Protein AF-A0A2N2F950-F1 (afdb_monomer)

pLDDT: mean 93.2, std 7.3, range [54.34, 98.0]

Radius of gyration: 12.35 Å; Cα contacts (8 Å, |Δi|>4): 77; chains: 1; bounding box: 30×25×31 Å

Mean predicted aligned error: 3.31 Å

Secondary structure (DSSP, 8-state):
--EEEEESTTTTS-HHHHHHHHHHHHHHHHHH--EEEEE-S-HHHHTTSSEEEEEETTEEEEEEE----

Structure (mmCIF, N/CA/C/O backbone):
data_AF-A0A2N2F950-F1
#
_entry.id   AF-A0A2N2F950-F1
#
loop_
_atom_site.group_PDB
_atom_site.id
_atom_site.type_symbol
_atom_site.label_atom_id
_atom_site.label_alt_id
_atom_site.label_comp_id
_atom_site.label_asym_id
_atom_site.label_entity_id
_atom_site.label_seq_id
_atom_site.pdbx_PDB_ins_code
_atom_site.Cartn_x
_atom_site.Cartn_y
_atom_site.Cartn_z
_atom_site.occupancy
_atom_site.B_iso_or_equiv
_atom_site.auth_seq_id
_atom_site.auth_comp_id
_atom_site.auth_asym_id
_atom_site.auth_atom_id
_atom_site.pdbx_PDB_model_num
ATOM 1 N N . ALA A 1 1 ? -18.204 7.627 0.033 1.00 64.25 1 ALA A N 1
ATOM 2 C CA . ALA A 1 1 ? -17.099 7.959 0.956 1.00 64.25 1 ALA A CA 1
ATOM 3 C C . ALA A 1 1 ? -16.041 8.748 0.184 1.00 64.25 1 ALA A C 1
ATOM 5 O O . ALA A 1 1 ? -16.023 8.617 -1.038 1.00 64.25 1 ALA A O 1
ATOM 6 N N . PRO A 1 2 ? -15.219 9.587 0.836 1.00 88.69 2 PRO A N 1
ATOM 7 C CA . PRO A 1 2 ? -14.115 10.282 0.173 1.00 88.69 2 PRO A CA 1
ATOM 8 C C . PRO A 1 2 ? -13.068 9.295 -0.374 1.00 88.69 2 PRO A C 1
ATOM 10 O O . PRO A 1 2 ? -12.923 8.184 0.146 1.00 88.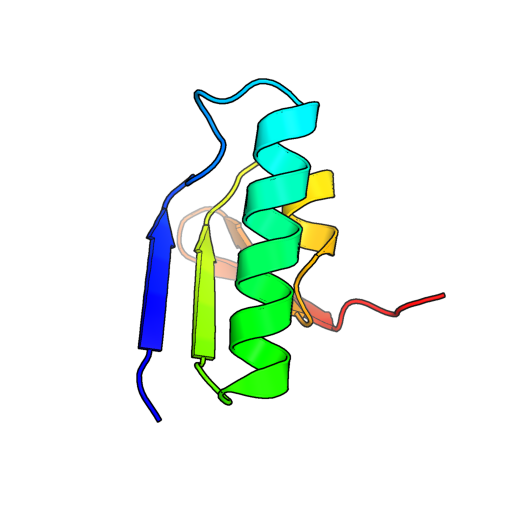69 2 PRO A O 1
ATOM 13 N N . ILE A 1 3 ? -12.350 9.717 -1.418 1.00 95.38 3 ILE A N 1
ATOM 14 C CA . ILE A 1 3 ? -11.230 8.986 -2.026 1.00 95.38 3 ILE A CA 1
ATOM 15 C C . ILE A 1 3 ? -9.954 9.796 -1.788 1.00 95.38 3 ILE A C 1
ATOM 17 O O . IL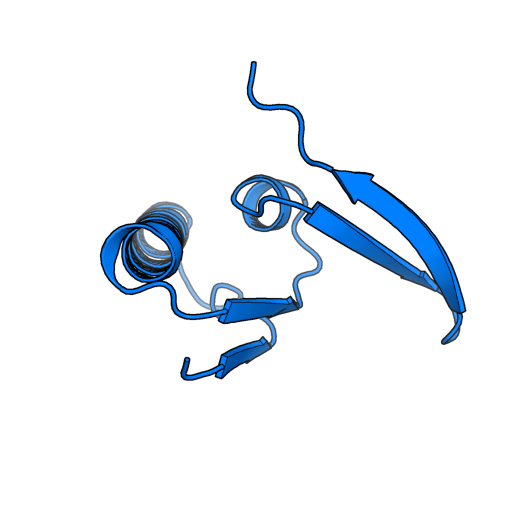E A 1 3 ? -9.935 10.998 -2.049 1.00 95.38 3 ILE A O 1
ATOM 21 N N . LEU A 1 4 ? -8.899 9.136 -1.313 1.00 94.81 4 LEU A N 1
ATOM 22 C CA . LEU A 1 4 ? -7.548 9.679 -1.206 1.00 94.81 4 LEU A CA 1
ATOM 23 C C . LEU A 1 4 ? -6.659 8.988 -2.242 1.00 94.81 4 LEU A C 1
ATOM 25 O O . LEU A 1 4 ? -6.566 7.762 -2.249 1.00 94.81 4 LEU A O 1
ATOM 29 N N . MET A 1 5 ? -6.008 9.765 -3.101 1.00 95.62 5 MET A N 1
ATOM 30 C CA . MET A 1 5 ? -5.027 9.264 -4.065 1.00 95.62 5 MET A CA 1
ATOM 31 C C . MET A 1 5 ? -3.651 9.797 -3.675 1.00 95.62 5 MET A C 1
ATOM 33 O O . MET A 1 5 ? -3.502 11.004 -3.490 1.00 95.62 5 MET A O 1
ATOM 37 N N . ALA A 1 6 ? -2.676 8.908 -3.521 1.00 93.31 6 ALA A N 1
ATOM 38 C CA . ALA A 1 6 ? -1.317 9.248 -3.124 1.00 93.31 6 ALA A CA 1
ATOM 39 C C . ALA A 1 6 ? -0.315 8.614 -4.095 1.00 93.31 6 ALA A C 1
ATOM 41 O O . ALA A 1 6 ? -0.320 7.397 -4.281 1.00 93.31 6 ALA A O 1
ATOM 42 N N . ASP A 1 7 ? 0.526 9.445 -4.705 1.00 94.62 7 ASP A N 1
ATOM 43 C CA . ASP A 1 7 ? 1.581 9.020 -5.624 1.00 94.62 7 ASP A CA 1
ATOM 44 C C . ASP A 1 7 ? 2.928 9.082 -4.899 1.00 94.62 7 ASP A C 1
ATOM 46 O O . ASP A 1 7 ? 3.337 10.155 -4.458 1.00 94.62 7 ASP A O 1
ATOM 50 N N . GLU A 1 8 ? 3.539 7.920 -4.671 1.00 93.75 8 GLU A N 1
ATOM 51 C CA . GLU A 1 8 ? 4.795 7.732 -3.930 1.00 93.75 8 GLU A CA 1
ATOM 52 C C . GLU A 1 8 ? 4.921 8.558 -2.624 1.00 93.75 8 GLU A C 1
ATOM 54 O O . GLU A 1 8 ? 5.922 9.245 -2.406 1.00 93.75 8 GLU A O 1
ATOM 59 N N . PRO A 1 9 ? 3.945 8.503 -1.692 1.00 90.94 9 PRO A N 1
ATOM 60 C CA . PRO A 1 9 ? 3.890 9.412 -0.541 1.00 90.94 9 PRO A CA 1
ATOM 61 C C . PRO A 1 9 ? 5.023 9.225 0.476 1.00 90.94 9 PRO A C 1
ATOM 63 O O . PRO A 1 9 ? 5.183 10.063 1.362 1.00 90.94 9 PRO A O 1
ATOM 66 N N . THR A 1 10 ? 5.785 8.134 0.379 1.00 92.88 10 THR A N 1
ATOM 67 C CA . THR A 1 10 ? 6.877 7.783 1.295 1.00 92.88 10 THR A CA 1
ATOM 68 C C . THR A 1 10 ? 8.269 7.899 0.677 1.00 92.88 10 THR A C 1
ATOM 70 O O . THR A 1 10 ? 9.245 7.738 1.400 1.00 92.88 10 THR A O 1
ATOM 73 N N . GLY A 1 11 ? 8.400 8.228 -0.616 1.00 89.06 11 GLY A N 1
ATOM 74 C CA . GLY A 1 11 ? 9.678 8.119 -1.341 1.00 89.06 11 GLY A CA 1
ATOM 75 C C . GLY A 1 11 ? 10.821 9.008 -0.822 1.00 89.06 11 GLY A C 1
ATOM 76 O O . GLY A 1 11 ? 11.987 8.711 -1.061 1.00 89.06 11 GLY A O 1
ATOM 77 N N . ASN A 1 12 ? 10.505 10.078 -0.082 1.00 90.62 12 ASN A N 1
ATOM 78 C CA . ASN A 1 12 ? 11.486 11.003 0.513 1.00 90.62 12 ASN A CA 1
ATOM 79 C C . ASN A 1 12 ? 11.603 10.883 2.044 1.00 90.62 12 ASN A C 1
ATOM 81 O O . ASN A 1 12 ? 12.205 11.748 2.683 1.00 90.62 12 ASN A O 1
ATOM 85 N N . LEU A 1 13 ? 10.984 9.867 2.645 1.00 92.25 13 LEU A N 1
ATO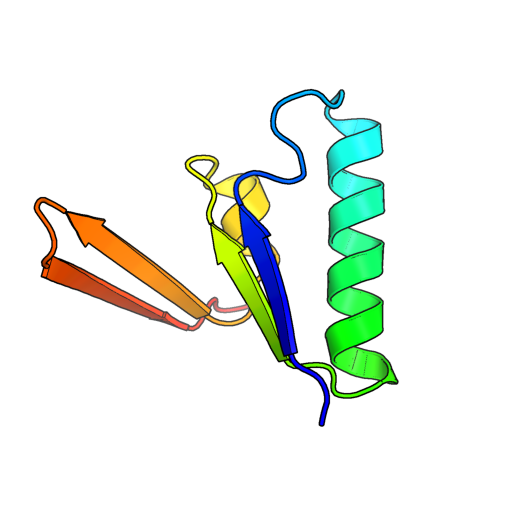M 86 C CA . LEU A 1 13 ? 10.953 9.672 4.091 1.00 92.25 13 LEU A CA 1
ATOM 87 C C . LEU A 1 13 ? 11.912 8.554 4.509 1.00 92.25 13 LEU A C 1
ATOM 89 O O . LEU A 1 13 ? 12.188 7.624 3.754 1.00 92.25 13 LEU A O 1
ATOM 93 N N . ASP A 1 14 ? 12.425 8.641 5.735 1.00 93.75 14 ASP A N 1
ATOM 94 C CA . ASP A 1 14 ? 13.157 7.529 6.331 1.00 93.75 14 ASP A CA 1
ATOM 95 C C . ASP A 1 14 ? 12.207 6.362 6.644 1.00 93.75 14 ASP A C 1
ATOM 97 O O . ASP A 1 14 ? 11.004 6.547 6.836 1.00 93.75 14 ASP A O 1
ATOM 101 N N . THR A 1 15 ? 12.756 5.150 6.750 1.00 91.38 15 THR A N 1
ATOM 102 C CA . THR A 1 15 ? 11.979 3.917 6.940 1.00 91.38 15 THR A CA 1
ATOM 103 C C . THR A 1 15 ? 10.988 3.989 8.102 1.00 91.38 15 THR A C 1
ATOM 105 O O . THR A 1 15 ? 9.874 3.481 7.982 1.00 91.38 15 THR A O 1
ATOM 108 N N . LYS A 1 16 ? 11.359 4.617 9.226 1.00 94.25 16 LYS A N 1
ATOM 109 C CA . LYS A 1 16 ? 10.479 4.696 10.396 1.00 94.25 16 LYS A CA 1
ATOM 110 C C . LYS A 1 16 ? 9.296 5.614 10.100 1.00 94.25 16 LYS A C 1
ATOM 112 O O . LYS A 1 16 ? 8.152 5.217 10.311 1.00 94.25 16 LYS A O 1
ATOM 117 N N . THR A 1 17 ? 9.569 6.803 9.574 1.00 94.75 17 THR A N 1
ATOM 118 C CA . THR A 1 17 ? 8.523 7.772 9.231 1.00 94.75 17 THR A CA 1
ATOM 119 C C . THR A 1 17 ? 7.596 7.229 8.137 1.00 94.75 17 THR A C 1
ATOM 121 O O . THR A 1 17 ? 6.380 7.391 8.228 1.00 94.75 17 THR A O 1
ATOM 124 N N . SER A 1 18 ? 8.128 6.507 7.145 1.00 94.12 18 SER A N 1
ATOM 125 C CA . SER A 1 18 ? 7.324 5.841 6.111 1.00 94.12 18 SER A CA 1
ATOM 126 C C . SER A 1 18 ? 6.324 4.843 6.700 1.00 94.12 18 SER A C 1
ATOM 128 O O . SER A 1 18 ? 5.154 4.850 6.316 1.00 94.12 18 SER A O 1
ATOM 130 N N . ILE A 1 19 ? 6.744 4.026 7.673 1.00 94.81 19 ILE A N 1
ATOM 131 C CA . ILE A 1 19 ? 5.854 3.073 8.354 1.00 94.81 19 ILE A CA 1
ATOM 132 C C . ILE A 1 19 ? 4.751 3.807 9.125 1.00 94.81 19 ILE A C 1
ATOM 134 O O . ILE A 1 19 ? 3.582 3.450 8.990 1.00 94.81 19 ILE A O 1
ATOM 138 N N . GLU A 1 20 ? 5.087 4.859 9.875 1.00 96.00 20 GLU A N 1
ATOM 139 C CA . GLU A 1 20 ? 4.101 5.649 10.630 1.00 96.00 20 GLU A CA 1
ATOM 140 C C . GLU A 1 20 ? 3.031 6.266 9.706 1.00 96.00 20 GLU A C 1
ATOM 142 O O . GLU A 1 20 ? 1.833 6.230 10.012 1.00 96.00 20 GLU A O 1
ATOM 147 N N . ILE A 1 21 ? 3.437 6.776 8.536 1.00 95.19 21 ILE A N 1
ATOM 148 C CA . ILE A 1 21 ? 2.510 7.278 7.511 1.00 95.19 21 ILE A CA 1
ATOM 149 C C . ILE A 1 21 ? 1.604 6.158 6.995 1.00 95.19 21 ILE A C 1
ATOM 151 O O . ILE A 1 21 ? 0.385 6.337 6.910 1.00 95.19 21 ILE A O 1
ATOM 155 N N . MET A 1 22 ? 2.163 4.990 6.682 1.00 95.69 22 MET A N 1
ATOM 156 C CA . MET A 1 22 ? 1.380 3.861 6.184 1.00 95.69 22 MET A CA 1
ATOM 157 C C . MET A 1 22 ? 0.376 3.341 7.216 1.00 95.69 22 MET A C 1
ATOM 159 O O . MET A 1 22 ? -0.778 3.068 6.872 1.00 95.69 22 MET A O 1
ATOM 163 N N . GLU A 1 23 ? 0.753 3.278 8.492 1.00 95.62 23 GLU A N 1
ATOM 164 C CA . GLU A 1 23 ? -0.157 2.928 9.584 1.00 95.62 23 GLU A CA 1
ATOM 165 C C . GLU A 1 23 ? -1.314 3.926 9.716 1.00 95.62 23 GLU A C 1
ATOM 167 O O . GLU A 1 23 ? -2.469 3.520 9.897 1.00 95.62 23 GLU A O 1
ATOM 172 N N . LEU A 1 24 ? -1.037 5.225 9.565 1.00 95.31 24 LEU A N 1
ATOM 173 C CA . LEU A 1 24 ? -2.062 6.266 9.572 1.00 95.31 24 LEU A CA 1
ATOM 174 C C . LEU A 1 24 ? -3.052 6.094 8.412 1.00 95.31 24 LEU A C 1
ATOM 176 O O . LEU A 1 24 ? -4.265 6.162 8.626 1.00 95.31 24 LEU A O 1
ATOM 180 N N . LEU A 1 25 ? -2.559 5.833 7.198 1.00 95.25 25 LEU A N 1
ATOM 181 C CA . LEU A 1 25 ? -3.402 5.593 6.024 1.00 95.25 25 LEU A CA 1
ATOM 182 C C . LEU A 1 25 ? -4.274 4.344 6.207 1.00 95.25 25 LEU A C 1
ATOM 184 O O . LEU A 1 25 ? -5.482 4.384 5.967 1.00 95.25 25 LEU A O 1
ATOM 188 N N . VAL A 1 26 ? -3.703 3.246 6.707 1.00 94.88 26 VAL A N 1
ATOM 189 C CA . VAL A 1 26 ? -4.458 2.021 7.014 1.00 94.88 26 VAL A CA 1
ATOM 190 C C . VAL A 1 26 ? -5.544 2.290 8.055 1.00 94.88 26 VAL A C 1
ATOM 192 O O . VAL A 1 26 ? -6.681 1.834 7.895 1.00 94.88 26 VAL A O 1
ATOM 195 N N . LYS A 1 27 ? -5.225 3.057 9.102 1.00 95.56 27 LYS A N 1
ATOM 196 C CA . LYS A 1 27 ? -6.190 3.455 10.130 1.00 95.56 27 LYS A CA 1
ATOM 197 C C . LYS A 1 27 ? -7.320 4.296 9.540 1.00 95.56 27 LYS A C 1
ATOM 199 O O . LYS A 1 27 ? -8.480 4.009 9.810 1.00 95.56 27 LYS A O 1
ATOM 204 N N . LEU A 1 28 ? -7.009 5.269 8.686 1.00 94.44 28 LEU A N 1
ATOM 205 C CA . LEU A 1 28 ? -8.008 6.094 8.004 1.00 94.44 28 LEU A CA 1
ATOM 206 C C . LEU A 1 28 ? -8.935 5.251 7.113 1.00 94.44 28 LEU A C 1
ATOM 208 O O . LEU A 1 28 ? -10.155 5.423 7.151 1.00 94.44 28 LEU A O 1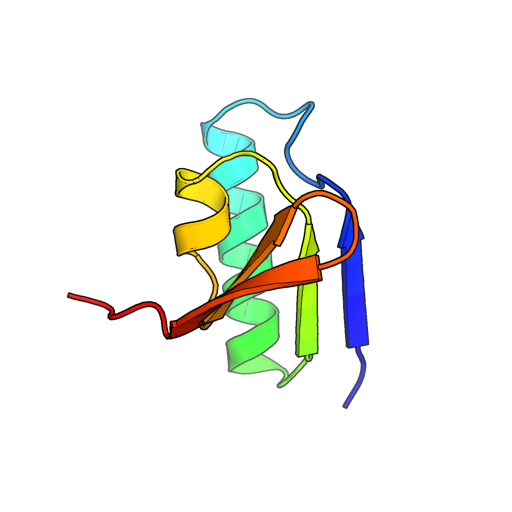
ATOM 212 N N . ASN A 1 29 ? -8.378 4.307 6.345 1.00 94.88 29 ASN A N 1
ATOM 213 C CA . ASN A 1 29 ? -9.171 3.383 5.530 1.00 94.88 29 ASN A CA 1
ATOM 214 C C . ASN A 1 29 ? -10.116 2.529 6.384 1.00 94.88 29 ASN A C 1
ATOM 216 O O . ASN A 1 29 ? -11.272 2.331 6.011 1.00 94.88 29 ASN A O 1
ATOM 220 N N . ARG A 1 30 ? -9.626 2.011 7.514 1.00 93.81 30 ARG A N 1
ATOM 221 C CA . ARG A 1 30 ? -10.390 1.121 8.393 1.00 93.81 30 ARG A CA 1
ATOM 222 C C . ARG A 1 30 ? -11.453 1.863 9.200 1.00 93.81 30 ARG A C 1
ATOM 224 O O . ARG A 1 30 ? -12.588 1.404 9.249 1.00 93.81 30 ARG A O 1
ATOM 231 N N . ASP A 1 31 ? -11.084 2.974 9.824 1.00 95.44 31 ASP A N 1
ATOM 232 C CA . ASP A 1 31 ? -11.903 3.635 10.839 1.00 95.44 31 ASP A CA 1
ATOM 233 C C . ASP A 1 31 ? -12.886 4.638 10.204 1.00 95.44 31 ASP A C 1
ATOM 235 O O . ASP A 1 31 ? -13.995 4.816 10.702 1.00 95.44 31 ASP A O 1
ATOM 239 N N . SER A 1 32 ? -12.510 5.286 9.092 1.00 93.31 32 SER A N 1
ATOM 240 C CA . SER A 1 32 ? -13.347 6.286 8.401 1.00 93.31 32 SER A CA 1
ATOM 241 C C . SER A 1 32 ? -13.969 5.785 7.094 1.00 93.31 32 SER A C 1
ATOM 243 O O . SER A 1 32 ? -14.760 6.499 6.480 1.00 93.31 32 SER A O 1
ATOM 245 N N . GLY A 1 33 ? -13.614 4.578 6.639 1.00 93.31 33 GLY A N 1
ATOM 246 C CA . GLY A 1 33 ? -14.106 4.022 5.375 1.00 93.31 33 GLY A CA 1
ATOM 247 C C . GLY A 1 33 ? -13.622 4.775 4.130 1.00 93.31 33 GLY A C 1
ATOM 248 O O . GLY A 1 33 ? -14.213 4.632 3.060 1.00 93.31 33 GLY A O 1
ATOM 249 N N . THR A 1 34 ? -12.573 5.595 4.255 1.00 95.31 34 THR A N 1
ATOM 250 C CA . THR A 1 34 ? -11.963 6.325 3.135 1.00 95.31 34 THR A CA 1
ATOM 251 C C . THR A 1 34 ? -11.305 5.336 2.180 1.00 95.31 34 THR A C 1
ATOM 253 O O . THR A 1 34 ? -10.460 4.539 2.592 1.00 95.31 34 THR A O 1
ATOM 256 N N . THR A 1 35 ? -11.647 5.383 0.894 1.00 96.12 35 THR A N 1
ATOM 257 C CA . THR A 1 35 ? -10.944 4.590 -0.122 1.00 96.12 35 THR A CA 1
ATOM 258 C C . THR A 1 35 ? -9.590 5.229 -0.394 1.00 96.12 35 THR A C 1
ATOM 260 O O . THR A 1 35 ? -9.520 6.429 -0.647 1.00 96.12 35 THR A O 1
ATOM 263 N N . ILE A 1 36 ? -8.520 4.438 -0.348 1.00 96.44 36 ILE A N 1
ATOM 264 C CA . ILE A 1 36 ? -7.157 4.918 -0.586 1.00 96.44 36 ILE A CA 1
ATOM 265 C C . ILE A 1 36 ? -6.604 4.210 -1.816 1.00 96.44 36 ILE A C 1
ATOM 267 O O . ILE A 1 36 ? -6.644 2.982 -1.888 1.00 96.44 36 ILE A O 1
ATOM 271 N N . ILE A 1 37 ? -6.104 4.992 -2.768 1.00 96.94 37 ILE A N 1
ATOM 272 C CA . ILE A 1 37 ? -5.349 4.521 -3.928 1.00 96.94 37 ILE A CA 1
ATOM 273 C C . ILE A 1 37 ? -3.921 5.019 -3.751 1.00 96.94 37 ILE A C 1
ATOM 275 O O . ILE A 1 37 ? -3.697 6.218 -3.594 1.00 96.94 37 ILE A O 1
ATOM 279 N N . LEU A 1 38 ? -2.975 4.090 -3.754 1.00 96.00 38 LEU A N 1
ATOM 280 C CA . LEU A 1 38 ? -1.565 4.356 -3.523 1.00 96.00 38 LEU A CA 1
ATOM 281 C C . LEU A 1 38 ? -0.755 3.843 -4.709 1.00 96.00 38 LEU A C 1
ATOM 283 O O . LEU A 1 38 ? -0.925 2.690 -5.104 1.00 96.00 38 LEU A O 1
ATOM 287 N N . VAL A 1 39 ? 0.138 4.677 -5.229 1.00 96.75 39 VAL A N 1
ATOM 288 C CA . VAL A 1 39 ? 1.158 4.271 -6.198 1.00 96.75 39 VAL A CA 1
ATOM 289 C C . VAL A 1 39 ? 2.500 4.218 -5.480 1.00 96.75 39 VAL A C 1
ATOM 291 O O . VAL A 1 39 ? 2.849 5.122 -4.725 1.00 96.75 39 VAL A O 1
ATOM 294 N N . THR A 1 40 ? 3.227 3.120 -5.662 1.00 95.31 40 THR A N 1
ATOM 295 C CA . THR A 1 40 ? 4.577 2.938 -5.127 1.00 95.31 40 THR A CA 1
ATOM 296 C C . THR A 1 40 ? 5.308 1.871 -5.933 1.00 95.31 40 THR A C 1
ATOM 298 O O . THR A 1 40 ? 4.690 0.929 -6.437 1.00 95.31 40 THR A O 1
ATOM 301 N N . HIS A 1 41 ? 6.627 2.007 -6.033 1.00 93.94 41 HIS A N 1
ATOM 302 C CA . HIS A 1 41 ? 7.516 0.967 -6.540 1.00 93.94 41 HIS A CA 1
ATOM 303 C C . HIS A 1 41 ? 8.071 0.062 -5.420 1.00 93.94 41 HIS A C 1
ATOM 305 O O . HIS A 1 41 ? 8.730 -0.935 -5.713 1.00 93.94 41 HIS A O 1
ATOM 311 N N . GLU A 1 42 ? 7.796 0.371 -4.148 1.00 93.00 42 GLU A N 1
ATOM 312 C CA . GLU A 1 42 ? 8.294 -0.362 -2.982 1.00 93.00 42 GLU A CA 1
ATOM 313 C C . GLU A 1 42 ? 7.334 -1.506 -2.583 1.00 93.00 42 GLU A C 1
ATOM 315 O O . GLU A 1 42 ? 6.192 -1.247 -2.180 1.00 93.00 42 GLU A O 1
ATOM 320 N N . PRO A 1 43 ? 7.762 -2.785 -2.636 1.00 91.81 43 PRO A N 1
ATOM 321 C CA . PRO A 1 43 ? 6.903 -3.920 -2.284 1.00 91.81 43 PRO A CA 1
ATOM 322 C C . PRO A 1 43 ? 6.420 -3.900 -0.829 1.00 91.81 43 PRO A C 1
ATOM 324 O O . PRO A 1 43 ? 5.272 -4.257 -0.560 1.00 91.81 43 PRO A O 1
ATOM 327 N N . ASP A 1 44 ? 7.274 -3.449 0.091 1.00 91.69 44 ASP A N 1
ATOM 328 C CA . ASP A 1 44 ? 6.970 -3.403 1.524 1.00 91.69 44 ASP A CA 1
ATOM 329 C C . ASP A 1 44 ? 5.854 -2.396 1.823 1.00 91.69 44 ASP A C 1
ATOM 331 O O . ASP A 1 44 ? 4.951 -2.678 2.608 1.00 91.69 44 ASP A O 1
ATOM 335 N N . ILE A 1 45 ? 5.855 -1.254 1.129 1.00 93.44 45 ILE A N 1
ATOM 336 C CA . ILE A 1 45 ? 4.798 -0.242 1.220 1.00 93.44 45 ILE A CA 1
ATOM 337 C C . ILE A 1 45 ? 3.498 -0.769 0.601 1.00 93.44 45 ILE A C 1
ATOM 339 O O . ILE A 1 45 ? 2.423 -0.647 1.197 1.00 93.44 45 ILE A O 1
ATOM 343 N N . ALA A 1 46 ? 3.576 -1.422 -0.561 1.00 94.56 46 ALA A N 1
ATOM 344 C CA . ALA A 1 46 ? 2.411 -2.026 -1.204 1.00 94.56 46 ALA A CA 1
ATOM 345 C C . ALA A 1 46 ? 1.735 -3.096 -0.321 1.00 94.56 46 ALA A C 1
ATOM 347 O O . ALA A 1 46 ? 0.507 -3.230 -0.353 1.00 94.56 46 ALA A O 1
ATOM 348 N N . ALA A 1 47 ? 2.496 -3.812 0.513 1.00 94.25 47 ALA A N 1
ATOM 349 C CA . ALA A 1 47 ? 1.984 -4.848 1.413 1.00 94.25 47 ALA A CA 1
ATOM 350 C C . ALA A 1 47 ? 1.055 -4.323 2.531 1.00 94.25 47 ALA A C 1
ATOM 352 O O . ALA A 1 47 ? 0.293 -5.100 3.106 1.00 94.25 47 ALA A O 1
ATOM 353 N N . PHE A 1 48 ? 1.044 -3.015 2.817 1.00 94.69 48 PHE A N 1
ATOM 354 C CA . PHE A 1 48 ? 0.069 -2.412 3.742 1.00 94.69 48 PHE A CA 1
ATOM 355 C C . PHE A 1 48 ? -1.351 -2.346 3.155 1.00 94.69 48 PHE A C 1
ATOM 357 O O . PHE A 1 48 ? -2.329 -2.175 3.894 1.00 94.69 48 PHE A O 1
ATOM 364 N N . SER A 1 49 ? -1.479 -2.455 1.831 1.00 95.19 49 SER A N 1
ATOM 365 C CA . SER A 1 49 ? -2.762 -2.412 1.133 1.00 95.19 49 SER A CA 1
ATOM 366 C C . SER A 1 49 ? -3.565 -3.710 1.312 1.00 95.19 49 SER A C 1
ATOM 368 O O . SER A 1 49 ? -3.083 -4.721 1.816 1.00 95.19 49 SER A O 1
ATOM 370 N N . LYS A 1 50 ? -4.839 -3.685 0.905 1.00 95.62 50 LYS A N 1
ATOM 371 C CA . LYS A 1 50 ? -5.690 -4.890 0.839 1.00 95.62 50 LYS A CA 1
ATOM 372 C C . LYS A 1 50 ? -5.575 -5.611 -0.507 1.00 95.62 50 LYS A C 1
ATOM 374 O O . LYS A 1 50 ? -5.947 -6.774 -0.610 1.00 95.62 50 LYS A O 1
ATOM 379 N N . ARG A 1 51 ? -5.107 -4.907 -1.537 1.00 96.50 51 ARG A N 1
ATOM 380 C CA . ARG A 1 51 ? -5.073 -5.350 -2.929 1.00 96.50 51 ARG A CA 1
ATOM 381 C C . A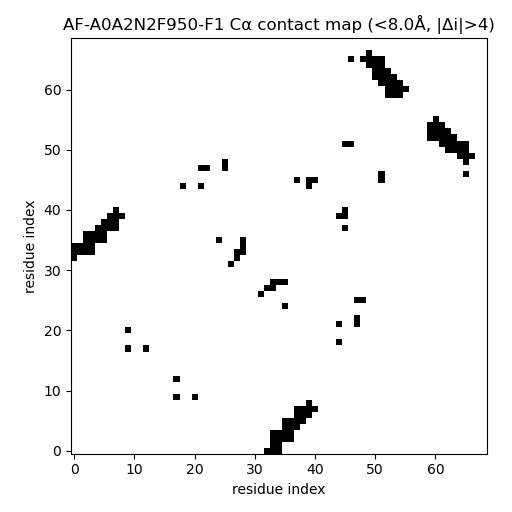RG A 1 51 ? -3.944 -4.628 -3.648 1.00 96.50 51 ARG A C 1
ATOM 383 O O . ARG A 1 51 ? -3.845 -3.409 -3.534 1.00 96.50 51 ARG A O 1
ATOM 390 N N . ILE A 1 52 ? -3.154 -5.370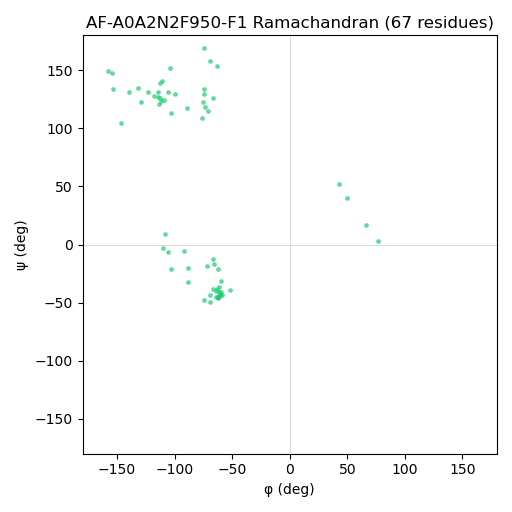 -4.410 1.00 97.50 52 ILE A N 1
ATOM 391 C CA . ILE A 1 52 ? -2.055 -4.855 -5.222 1.00 97.50 52 ILE A CA 1
ATOM 392 C C . ILE A 1 52 ? -2.406 -5.087 -6.688 1.00 97.50 52 ILE A C 1
ATOM 394 O O . ILE A 1 52 ? -2.702 -6.209 -7.093 1.00 97.50 52 ILE A O 1
ATOM 398 N N . ILE A 1 53 ? -2.353 -4.019 -7.482 1.00 9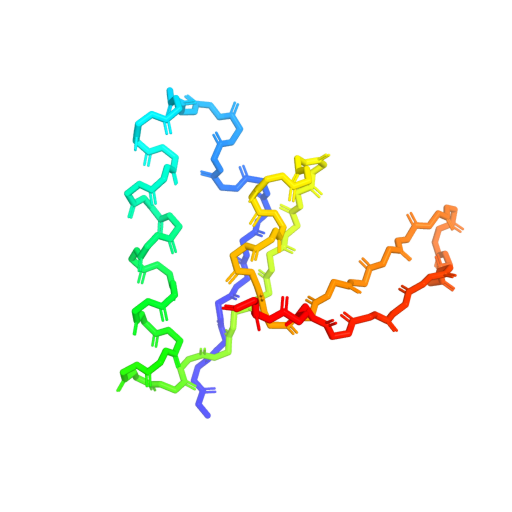7.75 53 ILE A N 1
ATOM 399 C CA . ILE A 1 53 ? -2.520 -4.075 -8.934 1.00 97.75 53 ILE A CA 1
ATOM 400 C C . ILE A 1 53 ? -1.184 -3.687 -9.557 1.00 97.75 53 ILE A C 1
ATOM 402 O O . ILE A 1 53 ? -0.666 -2.601 -9.295 1.00 97.75 53 ILE A O 1
ATOM 406 N N . ARG A 1 54 ? -0.608 -4.581 -10.361 1.00 97.06 54 ARG A N 1
ATOM 407 C CA . ARG A 1 54 ? 0.679 -4.364 -11.031 1.00 97.06 54 ARG A CA 1
ATOM 408 C C . ARG A 1 54 ? 0.447 -3.937 -12.471 1.00 97.06 54 ARG A C 1
ATOM 410 O O . ARG A 1 54 ? -0.263 -4.617 -13.212 1.00 97.06 54 ARG A O 1
ATOM 417 N N . PHE A 1 55 ? 1.098 -2.8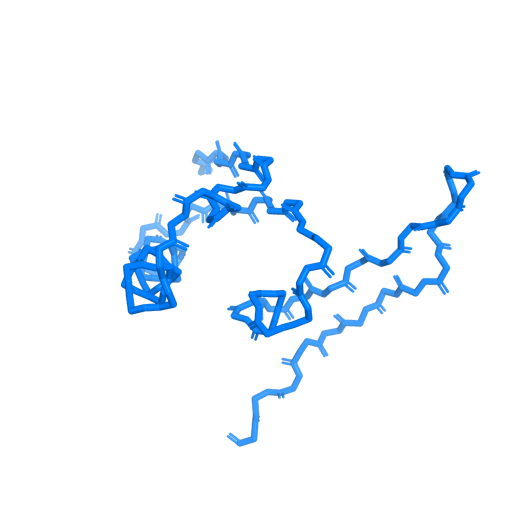48 -12.864 1.00 96.31 55 PHE A N 1
ATOM 418 C CA . PHE A 1 55 ? 1.055 -2.310 -14.219 1.00 96.31 55 PHE A CA 1
ATOM 419 C C . PHE A 1 55 ? 2.417 -2.449 -14.897 1.00 96.31 55 PHE A C 1
ATOM 421 O O . PHE A 1 55 ? 3.444 -2.192 -14.274 1.00 96.31 55 PHE A O 1
ATOM 428 N N . VAL A 1 56 ? 2.414 -2.817 -16.176 1.00 96.62 56 VAL A N 1
ATOM 429 C CA . VAL A 1 56 ? 3.582 -2.782 -17.068 1.00 96.62 56 VAL A CA 1
ATOM 430 C C . VAL A 1 56 ? 3.111 -2.288 -18.429 1.00 96.62 56 VAL A C 1
ATOM 432 O O . VAL A 1 56 ? 2.087 -2.749 -18.927 1.00 96.62 56 VAL A O 1
ATOM 435 N N . ASP A 1 57 ? 3.818 -1.317 -19.007 1.00 96.50 57 ASP A N 1
ATOM 436 C CA . ASP A 1 57 ? 3.516 -0.746 -20.328 1.00 96.50 57 ASP A CA 1
ATOM 437 C C . ASP A 1 57 ? 2.041 -0.335 -20.510 1.00 96.50 57 ASP A C 1
ATOM 439 O O . ASP A 1 57 ? 1.427 -0.571 -21.549 1.00 96.50 57 ASP A O 1
ATOM 443 N N . GLY A 1 58 ? 1.437 0.241 -19.465 1.00 96.19 58 GLY A N 1
ATOM 444 C CA . GLY A 1 58 ? 0.033 0.671 -19.465 1.00 96.19 58 GLY A CA 1
ATOM 445 C C . GLY A 1 58 ? -0.998 -0.454 -19.312 1.00 96.19 58 GLY A C 1
ATOM 446 O O . GLY A 1 58 ? -2.196 -0.178 -19.327 1.00 96.19 58 GLY A O 1
ATOM 447 N N . HIS A 1 59 ? -0.562 -1.700 -19.124 1.00 97.44 59 HIS A N 1
ATOM 448 C CA . HIS A 1 59 ? -1.426 -2.867 -18.968 1.00 97.44 59 HIS A CA 1
ATOM 449 C C . HIS A 1 59 ? -1.369 -3.414 -17.543 1.00 97.44 59 HIS A C 1
ATOM 451 O O . HIS A 1 59 ? -0.300 -3.493 -16.937 1.00 97.44 59 HIS A O 1
ATOM 457 N N . VAL A 1 60 ? -2.521 -3.836 -17.018 1.00 97.75 60 VAL A N 1
ATOM 458 C CA . VAL A 1 60 ? -2.585 -4.594 -15.763 1.00 97.75 60 VAL A CA 1
ATOM 459 C C . VAL A 1 60 ? -2.083 -6.008 -16.031 1.00 97.75 60 VAL A C 1
ATOM 461 O O . VAL A 1 60 ? -2.678 -6.735 -16.824 1.00 97.75 60 VAL A O 1
ATOM 464 N N . ILE A 1 61 ? -0.998 -6.392 -15.364 1.00 98.00 61 ILE A N 1
ATOM 465 C CA . ILE A 1 61 ? -0.390 -7.723 -15.504 1.00 98.00 61 ILE A CA 1
ATOM 466 C C . ILE A 1 61 ? -0.708 -8.654 -14.331 1.00 98.00 61 ILE A C 1
ATOM 468 O O . ILE A 1 61 ? -0.604 -9.869 -14.466 1.00 98.00 61 ILE A O 1
ATOM 472 N N . SER A 1 62 ? -1.076 -8.101 -13.175 1.00 97.56 62 SER A N 1
ATOM 473 C CA . SER A 1 62 ? -1.483 -8.856 -11.989 1.00 97.56 62 SER A CA 1
ATOM 474 C C . SER A 1 62 ? -2.405 -7.999 -11.130 1.00 97.56 62 SER A C 1
ATOM 476 O O . SER A 1 62 ? -2.298 -6.769 -11.095 1.00 97.56 62 SER A O 1
ATOM 478 N N . ASP A 1 63 ? -3.330 -8.678 -10.471 1.00 97.44 63 ASP A N 1
ATOM 479 C CA . ASP A 1 63 ? -4.331 -8.102 -9.601 1.00 97.44 63 ASP A CA 1
ATOM 480 C C . ASP A 1 63 ? -4.606 -9.103 -8.471 1.00 97.44 63 ASP A C 1
ATOM 482 O O . ASP A 1 63 ? -5.217 -10.153 -8.682 1.00 97.44 63 ASP A O 1
ATOM 486 N N . GLU A 1 64 ? -4.074 -8.810 -7.288 1.00 96.81 64 GLU A N 1
ATOM 487 C CA . GLU A 1 64 ? -3.996 -9.760 -6.181 1.00 96.81 64 GLU A CA 1
ATOM 488 C C . GLU A 1 64 ? -4.490 -9.129 -4.880 1.00 96.81 64 GLU A C 1
ATOM 490 O O . GLU A 1 64 ? -4.104 -8.015 -4.521 1.00 96.81 64 GLU A O 1
ATOM 495 N N . GLU A 1 65 ? -5.317 -9.858 -4.129 1.00 96.31 65 GLU A N 1
ATOM 496 C CA . GLU A 1 65 ? -5.601 -9.510 -2.737 1.00 96.31 65 GLU A CA 1
ATOM 497 C C . GLU A 1 65 ? -4.410 -9.870 -1.846 1.00 96.31 65 GLU A C 1
ATOM 499 O O . GLU A 1 65 ? -3.860 -10.974 -1.913 1.00 96.31 65 GLU A O 1
ATOM 504 N N . VAL A 1 66 ? -4.030 -8.945 -0.966 1.00 93.81 66 VAL A N 1
ATOM 505 C CA . VAL A 1 66 ? -2.947 -9.168 -0.008 1.00 93.81 66 VAL A CA 1
ATOM 506 C C . 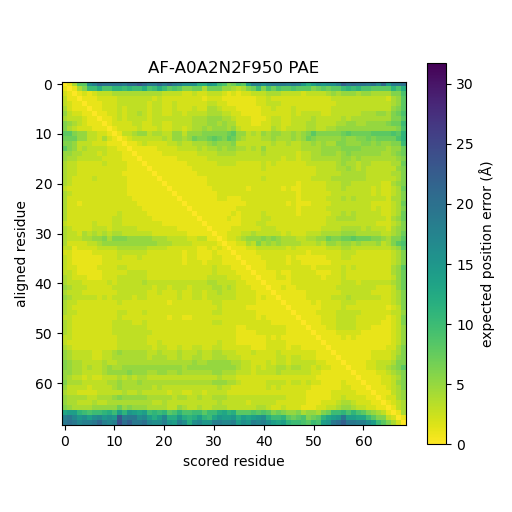VAL A 1 66 ? -3.471 -10.060 1.111 1.00 93.81 66 VAL A C 1
ATOM 508 O O . VAL A 1 66 ? -4.279 -9.641 1.944 1.00 93.81 66 VAL A O 1
ATOM 511 N N . LYS A 1 67 ? -3.001 -11.308 1.147 1.00 82.69 67 LYS A N 1
ATOM 512 C CA . LYS A 1 67 ? -3.297 -12.230 2.246 1.00 82.69 67 LYS A CA 1
ATOM 513 C C . LYS A 1 67 ? -2.539 -11.776 3.488 1.00 82.69 67 LYS A C 1
ATOM 515 O O . LYS A 1 67 ? -1.312 -11.809 3.510 1.00 82.69 67 LYS A O 1
ATOM 520 N N . LYS A 1 68 ? -3.266 -11.371 4.528 1.00 65.31 68 LYS A N 1
ATOM 521 C CA . LYS A 1 68 ? -2.672 -11.187 5.854 1.00 65.31 68 LYS A CA 1
ATOM 522 C C . LYS A 1 68 ? -2.446 -12.571 6.461 1.00 65.31 68 LYS A C 1
ATOM 524 O O . LYS A 1 68 ? -3.390 -13.358 6.510 1.00 65.31 68 LYS A O 1
ATOM 529 N N . ALA A 1 69 ? -1.195 -12.864 6.812 1.00 54.34 69 ALA A N 1
ATOM 530 C CA . ALA A 1 69 ? -0.829 -14.055 7.573 1.00 54.34 69 ALA A CA 1
ATOM 531 C C . ALA A 1 69 ? -1.410 -13.997 8.993 1.00 54.34 69 ALA A C 1
ATOM 533 O O . ALA A 1 69 ? -1.569 -12.865 9.513 1.00 54.34 69 ALA A O 1
#

Nearest PDB structures (foldseek):
  3tif-assembly1_B  TM=9.569E-01  e=1.694E-05  Methanocaldococcus jannaschii DSM 2661
  1l2t-assembly1_B  TM=9.561E-01  e=3.576E-05  Methanocaldococcus jannaschii
  1f3o-assembly1_A-2  TM=9.535E-01  e=4.097E-05  Methanocaldococcus jannaschii
  7tch-assembly1_C  TM=9.706E-01  e=1.134E-04  Bacillus subtilis subsp. subtilis str. 168
  6hs3-assembly1_A  TM=8.325E-01  e=3.181E-02  Burkholderia pseudomallei

Sequence (69 aa):
APILMADEPTGNLDTKTSIEIMELLVKLNRDSGTTIILVTHEPDIAAFSKRIIRFVDGHVISDEEVKKA

Foldseek 3Di:
DAEAEEEAVCVPDDPVVLVVVLVVVLCCCPVVVYHYHYHDPDPVSQLSDQWDFDDDPNDTPDIDGRDDD

Solvent-accessible surface area (backbone atoms only — not comparable to full-atom values): 4344 Å² total; per-residue (Å²): 121,61,76,47,77,40,76,48,83,44,79,91,51,55,74,67,59,33,50,56,52,51,52,50,52,48,46,43,34,70,78,69,56,33,48,74,47,78,45,70,92,49,67,75,67,52,64,72,41,66,57,49,74,43,72,55,97,93,36,80,79,44,76,44,70,54,80,81,131